Protein AF-A0A0E0RG73-F1 (afdb_monomer_lite)

Sequence (156 aa):
MIAILERRESTSLWGRFCNWITSTENRLYIGWFGVLMIPTLLTATSVFIIAFIAAPPADIDGIREHVSGFLLYGNNIISGTIIPTSTAIGLHFYSIWEAASVDEWLYNGVDSQGRVINTWADIINRANLGMGVIHERNTHNFPLDLAALEVPSLNG

Structure (mmCIF, N/CA/C/O backbone):
data_AF-A0A0E0RG73-F1
#
_entry.id   AF-A0A0E0RG73-F1
#
loop_
_atom_site.group_PDB
_atom_site.id
_atom_site.type_symbol
_atom_site.label_atom_id
_atom_site.label_alt_id
_atom_site.label_comp_id
_atom_site.label_asym_id
_atom_site.label_entity_id
_atom_site.label_seq_id
_atom_site.pdbx_PDB_ins_code
_atom_site.Cartn_x
_atom_site.Cartn_y
_atom_site.Cartn_z
_atom_site.occupancy
_atom_site.B_iso_or_equiv
_atom_site.auth_seq_id
_atom_site.auth_comp_id
_atom_site.auth_asym_id
_atom_site.auth_atom_id
_atom_site.pdbx_PDB_model_num
ATOM 1 N N . MET A 1 1 ? -37.397 -5.768 51.269 1.00 35.97 1 MET A N 1
ATOM 2 C CA . MET A 1 1 ? -36.948 -6.323 49.975 1.00 35.97 1 MET A CA 1
ATOM 3 C C . MET A 1 1 ? -37.062 -5.201 48.951 1.00 35.97 1 MET A C 1
ATOM 5 O O . MET A 1 1 ? -38.174 -4.854 48.587 1.00 35.97 1 MET A O 1
ATOM 9 N N . ILE A 1 2 ? -35.954 -4.535 48.614 1.00 42.19 2 ILE A N 1
ATOM 10 C CA . ILE A 1 2 ? -35.932 -3.411 47.662 1.00 42.19 2 ILE A CA 1
ATOM 11 C C . ILE A 1 2 ? -35.494 -3.995 46.320 1.00 42.19 2 ILE A C 1
ATOM 13 O O . ILE A 1 2 ? -34.383 -4.508 46.211 1.00 42.19 2 ILE A O 1
ATOM 17 N N . ALA A 1 3 ? -36.389 -3.987 45.333 1.00 52.06 3 ALA A N 1
ATOM 18 C CA . ALA A 1 3 ? -36.078 -4.416 43.978 1.00 52.06 3 ALA A CA 1
ATOM 19 C C . ALA A 1 3 ? -35.151 -3.375 43.338 1.00 52.06 3 ALA A C 1
ATOM 21 O O . ALA A 1 3 ? -35.563 -2.249 43.060 1.00 52.06 3 ALA A O 1
ATOM 22 N N . ILE A 1 4 ? -33.887 -3.745 43.145 1.00 54.12 4 ILE A N 1
ATOM 23 C CA . ILE A 1 4 ? -32.950 -2.994 42.314 1.00 54.12 4 ILE A CA 1
ATOM 24 C C . ILE A 1 4 ? -33.460 -3.148 40.881 1.00 54.12 4 ILE A C 1
ATOM 26 O O . ILE A 1 4 ? -33.373 -4.224 40.294 1.00 54.12 4 ILE A O 1
ATOM 30 N N . LEU A 1 5 ? -34.062 -2.088 40.343 1.00 51.25 5 LEU A N 1
ATOM 31 C CA . LEU A 1 5 ? -34.343 -1.979 38.919 1.00 51.25 5 LEU A CA 1
ATOM 32 C C . LEU A 1 5 ? -32.993 -1.989 38.196 1.00 51.25 5 LEU A C 1
ATOM 34 O O . LEU A 1 5 ? -32.323 -0.960 38.123 1.00 51.25 5 LEU A O 1
ATOM 38 N N . GLU A 1 6 ? -32.580 -3.149 37.680 1.00 52.66 6 GLU A N 1
ATOM 39 C CA . GLU A 1 6 ? -31.547 -3.218 36.650 1.00 52.66 6 GLU A CA 1
ATOM 40 C C . GLU A 1 6 ? -32.049 -2.414 35.448 1.00 52.66 6 GLU A C 1
ATOM 42 O O . GLU A 1 6 ? -32.774 -2.907 34.579 1.00 52.66 6 GLU A O 1
ATOM 47 N N . ARG A 1 7 ? -31.681 -1.134 35.399 1.00 48.00 7 ARG A N 1
ATOM 48 C CA . ARG A 1 7 ? -31.781 -0.333 34.189 1.00 48.00 7 ARG A CA 1
ATOM 49 C C . ARG A 1 7 ? -30.804 -0.956 33.198 1.00 48.00 7 ARG A C 1
ATOM 51 O O . ARG A 1 7 ? -29.630 -0.602 33.178 1.00 48.00 7 ARG A O 1
ATOM 5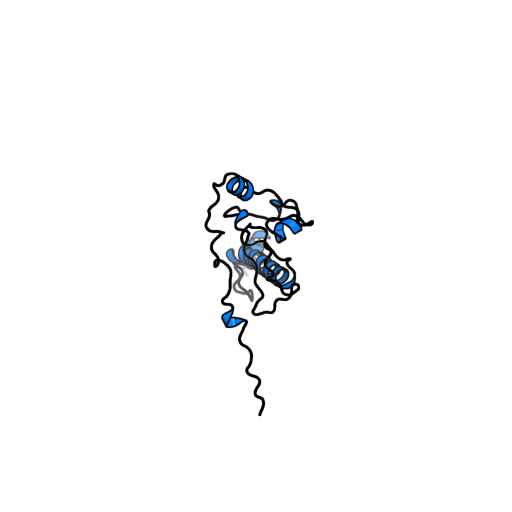8 N N . ARG A 1 8 ? -31.284 -1.916 32.400 1.00 56.44 8 ARG A N 1
ATOM 59 C CA . ARG A 1 8 ? -30.625 -2.335 31.161 1.00 56.44 8 ARG A CA 1
ATOM 60 C C . ARG A 1 8 ? -30.496 -1.088 30.297 1.00 56.44 8 ARG A C 1
ATOM 62 O O . ARG A 1 8 ? -31.414 -0.749 29.554 1.00 56.44 8 ARG A O 1
ATOM 69 N N . GLU A 1 9 ? -29.384 -0.374 30.413 1.00 58.91 9 GLU A N 1
ATOM 70 C CA . GLU A 1 9 ? -29.010 0.582 29.388 1.00 58.91 9 GLU A CA 1
ATOM 71 C C . GLU A 1 9 ? -28.747 -0.234 28.126 1.00 58.91 9 GLU A C 1
ATOM 73 O O . GLU A 1 9 ? -27.717 -0.894 27.981 1.00 58.91 9 GLU A O 1
ATOM 78 N N . SER A 1 10 ? -29.727 -0.256 27.225 1.00 62.25 10 SER A N 1
ATOM 79 C CA . SER A 1 10 ? -29.523 -0.707 25.858 1.00 62.25 10 SER A CA 1
ATOM 80 C C . SER A 1 10 ? -28.526 0.258 25.220 1.00 62.25 10 SER A C 1
ATOM 82 O O . SER A 1 10 ? -28.914 1.274 24.639 1.00 62.25 10 SER A O 1
ATOM 84 N N . THR A 1 11 ? -27.232 -0.003 25.397 1.00 70.69 11 THR A N 1
ATOM 85 C CA . THR A 1 11 ? -26.188 0.777 24.738 1.00 70.69 11 THR A CA 1
ATOM 86 C C . THR A 1 11 ? -26.439 0.712 23.236 1.00 70.69 11 THR A C 1
ATOM 88 O O . THR A 1 11 ? -26.660 -0.361 22.664 1.00 70.69 11 THR A O 1
ATOM 91 N N . SER A 1 12 ? -26.485 1.880 22.597 1.00 91.88 12 SER A N 1
ATOM 92 C CA . SER A 1 12 ? -26.674 1.966 21.151 1.00 91.88 12 SER A CA 1
ATOM 93 C C . SER A 1 12 ? -25.552 1.205 20.436 1.00 91.88 12 SER A C 1
ATOM 95 O O . SER A 1 12 ? -24.462 1.032 20.984 1.00 91.88 12 SER A O 1
ATOM 97 N N . LEU A 1 13 ? -25.786 0.760 19.196 1.00 94.75 13 LEU A N 1
ATOM 98 C CA . LEU A 1 13 ? -24.736 0.117 18.388 1.00 94.75 13 LEU A CA 1
ATOM 99 C C . LEU A 1 13 ? -23.472 0.984 18.312 1.00 94.75 13 LEU A C 1
ATOM 101 O O . LEU A 1 13 ? -22.363 0.472 18.427 1.00 94.75 13 LEU A O 1
ATOM 105 N N . TRP A 1 14 ? -23.658 2.300 18.212 1.00 93.50 14 TRP A N 1
ATOM 106 C CA . TRP A 1 14 ? -22.574 3.272 18.263 1.00 93.50 14 TRP A CA 1
ATOM 107 C C . TRP A 1 14 ? -21.843 3.276 19.611 1.00 93.50 14 TRP A C 1
ATOM 109 O O . TRP A 1 14 ? -20.619 3.223 19.640 1.00 93.50 14 TRP A O 1
ATOM 119 N N . GLY A 1 15 ? -22.570 3.256 20.733 1.00 93.81 15 GLY A N 1
ATOM 120 C CA . GLY A 1 15 ? -21.965 3.161 22.065 1.00 93.81 15 GLY A CA 1
ATOM 121 C C . GLY A 1 15 ? -21.163 1.871 22.258 1.00 93.81 15 GLY A C 1
ATOM 122 O O . GLY A 1 15 ? -20.059 1.902 22.795 1.00 93.81 15 GLY A O 1
ATOM 123 N N . ARG A 1 16 ? -21.669 0.742 21.745 1.00 94.81 16 ARG A N 1
ATOM 124 C CA . ARG A 1 16 ? -20.944 -0.539 21.745 1.00 94.81 16 ARG A CA 1
ATOM 125 C C . ARG A 1 16 ? -19.677 -0.479 20.894 1.00 94.81 16 ARG A C 1
ATOM 127 O O . ARG A 1 16 ? -18.651 -0.993 21.323 1.00 94.81 16 ARG A O 1
ATOM 134 N N . PHE A 1 17 ? -19.742 0.159 19.726 1.00 95.62 17 PHE A N 1
ATOM 135 C CA . PHE A 1 17 ? -18.581 0.369 18.864 1.00 95.62 17 PHE A CA 1
ATOM 136 C C . PHE A 1 17 ? -17.514 1.228 19.552 1.00 95.62 17 PHE A C 1
ATOM 138 O O . PHE A 1 17 ? -16.366 0.799 19.631 1.00 95.62 17 PHE A O 1
ATOM 145 N N . CYS A 1 18 ? -17.893 2.379 20.118 1.00 95.56 18 CYS A N 1
ATOM 146 C CA . CYS A 1 18 ? -16.978 3.258 20.850 1.00 95.56 18 CYS A CA 1
ATOM 147 C C . CYS A 1 18 ? -16.293 2.529 22.012 1.00 95.56 18 CYS A C 1
ATOM 149 O O . CYS A 1 18 ? -15.073 2.587 22.130 1.00 95.56 18 CYS A O 1
ATOM 151 N N . ASN A 1 19 ? -17.065 1.799 22.823 1.00 95.25 19 ASN A N 1
ATOM 152 C CA . ASN A 1 19 ? -16.517 1.019 23.934 1.00 95.25 19 ASN A CA 1
ATOM 153 C C . ASN A 1 19 ? -15.581 -0.093 23.447 1.00 95.25 19 ASN A C 1
ATOM 155 O O . ASN A 1 19 ? -14.597 -0.398 24.109 1.00 95.25 19 ASN A O 1
ATOM 159 N N . TRP A 1 20 ? -15.873 -0.702 22.295 1.00 96.06 20 TRP A N 1
ATOM 160 C CA . TRP A 1 20 ? -15.038 -1.759 21.738 1.00 96.06 20 TRP A CA 1
ATOM 161 C C . TRP A 1 20 ? -13.700 -1.231 21.221 1.00 96.06 20 TRP A C 1
ATOM 163 O O . TRP A 1 20 ? -12.663 -1.804 21.550 1.00 96.06 20 TRP A O 1
ATOM 173 N N . ILE A 1 21 ? -13.689 -0.133 20.460 1.00 96.69 21 ILE A N 1
ATOM 174 C CA . ILE A 1 21 ? -12.435 0.408 19.918 1.00 96.69 21 ILE A CA 1
ATOM 175 C C . ILE A 1 21 ? -11.514 0.944 21.021 1.00 96.69 21 ILE A C 1
ATOM 177 O O . ILE A 1 21 ? -10.299 0.819 20.898 1.00 96.69 21 ILE A O 1
ATOM 181 N N . THR A 1 22 ? -12.056 1.508 22.106 1.00 96.62 22 THR A N 1
ATOM 182 C CA . THR A 1 22 ? -11.263 2.008 23.243 1.00 96.62 22 THR A CA 1
ATOM 183 C C . THR A 1 22 ? -11.044 0.957 24.331 1.00 96.62 22 THR A C 1
ATOM 185 O O . THR A 1 22 ? -10.420 1.262 25.347 1.00 96.62 22 THR A O 1
ATOM 188 N N . SER A 1 23 ? -11.518 -0.278 24.133 1.00 96.25 23 SER A N 1
ATOM 189 C CA . SER A 1 23 ? -11.341 -1.353 25.106 1.00 96.25 23 SER A CA 1
ATOM 190 C C . SER A 1 23 ? -9.869 -1.741 25.246 1.00 96.25 23 SER A C 1
ATOM 192 O O . SER A 1 23 ? -9.180 -2.023 24.261 1.00 96.25 23 SER A O 1
ATOM 194 N N . THR A 1 24 ? -9.408 -1.814 26.493 1.00 95.69 24 THR A N 1
ATOM 195 C CA . THR A 1 24 ? -8.093 -2.344 26.878 1.00 95.69 24 THR A CA 1
ATOM 196 C C . THR A 1 24 ? -8.077 -3.871 26.986 1.00 95.69 24 THR A C 1
ATOM 198 O O . THR A 1 24 ? -7.016 -4.451 27.192 1.00 95.69 24 THR A O 1
ATOM 201 N N . GLU A 1 25 ? -9.229 -4.531 26.831 1.00 96.75 25 GLU A N 1
ATOM 202 C CA . GLU A 1 25 ? -9.345 -5.996 26.845 1.00 96.75 25 GLU A CA 1
ATOM 203 C C . GLU A 1 25 ? -9.014 -6.626 25.482 1.00 96.75 25 GLU A C 1
ATOM 205 O O . GLU A 1 25 ? -8.806 -7.836 25.379 1.00 96.75 25 GLU A O 1
ATOM 210 N N . ASN A 1 26 ? -8.943 -5.821 24.417 1.00 95.44 26 ASN A N 1
ATOM 211 C CA . ASN A 1 26 ? -8.504 -6.299 23.110 1.00 95.44 26 ASN A CA 1
ATOM 212 C C . ASN A 1 26 ? -7.015 -6.684 23.158 1.00 95.44 26 ASN A C 1
ATOM 214 O O . ASN A 1 26 ? -6.184 -5.926 23.653 1.00 95.44 26 ASN A O 1
ATOM 218 N N . ARG A 1 27 ? -6.649 -7.828 22.554 1.00 96.56 27 ARG A N 1
ATOM 219 C CA . ARG A 1 27 ? -5.244 -8.289 22.467 1.00 96.56 27 ARG A CA 1
ATOM 220 C C . ARG A 1 27 ? -4.318 -7.265 21.802 1.00 96.56 27 ARG A C 1
ATOM 222 O O . ARG A 1 27 ? -3.148 -7.172 22.157 1.00 96.56 27 ARG A O 1
ATOM 229 N N . LEU A 1 28 ? -4.842 -6.541 20.817 1.00 94.81 28 LEU A N 1
ATOM 230 C CA . LEU A 1 28 ? -4.207 -5.383 20.204 1.00 94.81 28 LEU A CA 1
ATOM 231 C C . LEU A 1 28 ? -5.130 -4.192 20.428 1.00 94.81 28 LEU A C 1
ATOM 233 O O . LEU A 1 28 ? -6.296 -4.226 20.031 1.00 94.81 28 LEU A O 1
ATOM 237 N N . TYR A 1 29 ? -4.612 -3.154 21.074 1.00 96.19 29 TYR A N 1
ATOM 238 C CA . TYR A 1 29 ? -5.361 -1.925 21.282 1.00 96.19 29 TYR A CA 1
ATOM 239 C C . TYR A 1 29 ? -5.620 -1.225 19.942 1.00 96.19 29 TYR A C 1
ATOM 241 O O . TYR A 1 29 ? -4.710 -1.086 19.125 1.00 96.19 29 TYR A O 1
ATOM 249 N N . ILE A 1 30 ? -6.862 -0.784 19.728 1.00 96.12 30 ILE A N 1
ATOM 250 C CA . ILE A 1 30 ? -7.282 -0.106 18.496 1.00 96.12 30 ILE A CA 1
ATOM 251 C C . ILE A 1 30 ? -7.227 1.409 18.734 1.00 96.12 30 ILE A C 1
ATOM 253 O O . ILE A 1 30 ? -6.383 2.113 18.182 1.00 96.12 30 ILE A O 1
ATOM 257 N N . GLY A 1 31 ? -8.107 1.924 19.592 1.00 96.31 31 GLY A N 1
ATOM 258 C CA . GLY A 1 31 ? -8.320 3.355 19.780 1.00 96.31 31 GLY A CA 1
ATOM 259 C C . GLY A 1 31 ? -8.798 4.062 18.505 1.00 96.31 31 GLY A C 1
ATOM 260 O O . GLY A 1 31 ? -8.873 3.487 17.422 1.00 96.31 31 GLY A O 1
ATOM 261 N N . TRP A 1 32 ? -9.096 5.357 18.605 1.00 96.12 32 TRP A N 1
ATOM 262 C CA . TRP A 1 32 ? -9.518 6.141 17.435 1.00 96.12 32 TRP A CA 1
ATOM 263 C C . TRP A 1 32 ? -8.428 6.261 16.363 1.00 96.12 32 TRP A C 1
ATOM 265 O O . TRP A 1 32 ? -8.737 6.293 15.177 1.00 96.12 32 TRP A O 1
ATOM 275 N N . PHE A 1 33 ? -7.153 6.257 16.763 1.00 96.81 33 PHE A N 1
ATOM 276 C CA . PHE A 1 33 ? -6.034 6.233 15.821 1.00 96.81 33 PHE A CA 1
ATOM 277 C C . PHE A 1 33 ? -5.953 4.902 15.060 1.00 96.81 33 PHE A C 1
ATOM 279 O O . PHE A 1 33 ? -5.751 4.904 13.848 1.00 96.81 33 PHE A O 1
ATOM 286 N N . GLY A 1 34 ? -6.185 3.768 15.734 1.00 95.44 34 GLY A N 1
ATOM 287 C CA . GLY A 1 34 ? -6.176 2.440 15.115 1.00 95.44 34 GLY A CA 1
ATOM 288 C C . GLY A 1 34 ? -7.204 2.279 14.001 1.00 95.44 34 GLY A C 1
ATOM 289 O O . GLY A 1 34 ? -6.925 1.589 13.024 1.00 95.44 34 GLY A O 1
ATOM 290 N N . VAL A 1 35 ? -8.345 2.971 14.092 1.00 96.56 35 VAL A N 1
ATOM 291 C CA . VAL A 1 35 ? -9.372 2.981 13.034 1.00 96.56 35 VAL A CA 1
ATOM 292 C C . VAL A 1 35 ? -8.806 3.479 11.697 1.00 96.56 35 VAL A C 1
ATOM 294 O O . VAL A 1 35 ? -9.194 2.964 10.653 1.00 96.56 35 VAL A O 1
ATOM 297 N N . LEU A 1 36 ? -7.863 4.428 11.714 1.00 96.69 36 LEU A N 1
ATOM 298 C CA . LEU A 1 36 ? -7.173 4.915 10.512 1.00 96.69 36 LEU A CA 1
ATOM 299 C C . LEU A 1 36 ? -5.879 4.146 10.231 1.00 96.69 36 LEU A C 1
ATOM 301 O O . LEU A 1 36 ? -5.559 3.847 9.080 1.00 96.69 36 LEU A O 1
ATOM 305 N N . MET A 1 37 ? -5.131 3.810 11.277 1.00 97.31 37 MET A N 1
ATOM 306 C CA . MET A 1 37 ? -3.827 3.165 11.161 1.00 97.31 37 MET A CA 1
ATOM 307 C C . MET A 1 37 ? -3.934 1.759 10.562 1.00 97.31 37 MET A C 1
ATOM 309 O O . MET A 1 37 ? -3.156 1.413 9.682 1.00 97.31 37 MET A O 1
ATOM 313 N N . ILE A 1 38 ? -4.896 0.945 11.005 1.00 96.75 38 ILE A N 1
ATOM 314 C CA . ILE A 1 38 ? -5.044 -0.439 10.534 1.00 96.75 38 ILE A CA 1
ATOM 315 C C . ILE A 1 38 ? -5.267 -0.498 9.012 1.00 96.75 38 ILE A C 1
ATOM 317 O O . ILE A 1 38 ? -4.481 -1.167 8.341 1.00 96.75 38 ILE A O 1
ATOM 321 N N . PRO A 1 39 ? -6.262 0.196 8.423 1.00 97.62 39 PRO A N 1
ATOM 322 C CA . PRO A 1 39 ? -6.464 0.138 6.977 1.00 97.62 39 PRO A CA 1
ATOM 323 C C . PRO A 1 39 ? -5.309 0.763 6.183 1.00 97.62 39 PRO A C 1
ATOM 325 O O . PRO A 1 39 ? -4.945 0.227 5.135 1.00 97.62 39 PRO A O 1
ATOM 328 N N . THR A 1 40 ? -4.699 1.851 6.668 1.00 96.19 40 THR A N 1
ATOM 329 C CA . THR A 1 40 ? -3.587 2.508 5.955 1.00 96.19 40 THR A CA 1
ATOM 330 C C . THR A 1 40 ? -2.317 1.661 5.961 1.00 96.19 40 THR A C 1
ATOM 332 O O . THR A 1 40 ? -1.714 1.481 4.905 1.00 96.19 40 THR A O 1
ATOM 335 N N . LEU A 1 41 ? -1.947 1.065 7.100 1.00 97.25 41 LEU A N 1
ATOM 336 C CA . LEU A 1 41 ? -0.790 0.171 7.185 1.00 97.25 41 LEU A CA 1
ATOM 337 C C . LEU A 1 41 ? -1.007 -1.121 6.404 1.00 97.25 41 LEU A C 1
ATOM 339 O O . LEU A 1 41 ? -0.108 -1.528 5.678 1.00 97.25 41 LEU A O 1
ATOM 343 N N . LEU A 1 42 ? -2.189 -1.740 6.493 1.00 97.62 42 LEU A N 1
ATOM 344 C CA . LEU A 1 42 ? -2.479 -2.945 5.710 1.00 97.62 42 LEU A CA 1
ATOM 345 C C . LEU A 1 42 ? -2.362 -2.668 4.213 1.00 97.62 42 LEU A C 1
ATOM 347 O O . LEU A 1 42 ? -1.691 -3.416 3.509 1.00 97.62 42 LEU A O 1
ATOM 351 N N . THR A 1 43 ? -2.942 -1.563 3.742 1.00 95.75 43 THR A N 1
ATOM 352 C CA . THR A 1 43 ? -2.848 -1.176 2.329 1.00 95.75 43 THR A CA 1
ATOM 353 C C . THR A 1 43 ? -1.396 -0.920 1.926 1.00 95.75 43 THR A C 1
ATOM 355 O O . THR A 1 43 ? -0.935 -1.483 0.936 1.00 95.75 43 THR A O 1
ATOM 358 N N . ALA A 1 44 ? -0.646 -0.140 2.711 1.00 93.81 44 ALA A N 1
ATOM 359 C CA . ALA A 1 44 ? 0.756 0.160 2.426 1.00 93.81 44 ALA A CA 1
ATOM 360 C C . ALA A 1 44 ? 1.630 -1.104 2.404 1.00 93.81 44 ALA A C 1
ATOM 362 O O . ALA A 1 44 ? 2.414 -1.294 1.477 1.00 93.81 44 ALA A O 1
ATOM 363 N N . THR A 1 45 ? 1.471 -2.001 3.381 1.00 96.94 45 THR A N 1
ATOM 364 C CA . THR A 1 45 ? 2.215 -3.266 3.446 1.00 96.94 45 THR A CA 1
ATOM 365 C C . THR A 1 45 ? 1.850 -4.197 2.292 1.00 96.94 45 THR A C 1
ATOM 367 O O . THR A 1 45 ? 2.744 -4.771 1.674 1.00 96.94 45 THR A O 1
ATOM 370 N N . SER A 1 46 ? 0.565 -4.337 1.955 1.00 95.75 46 SER A N 1
ATOM 371 C CA . SER A 1 46 ? 0.141 -5.169 0.825 1.00 95.75 46 SER A CA 1
ATOM 372 C C . SER A 1 46 ? 0.677 -4.644 -0.505 1.00 95.75 46 SER A C 1
ATOM 374 O O . SER A 1 46 ? 1.236 -5.425 -1.274 1.00 95.75 46 SER A O 1
ATOM 376 N N . VAL A 1 47 ? 0.565 -3.337 -0.761 1.00 92.88 47 VAL A N 1
ATOM 377 C CA . VAL A 1 47 ? 1.092 -2.715 -1.987 1.00 92.88 47 VAL A CA 1
ATOM 378 C C . VAL A 1 47 ? 2.610 -2.854 -2.055 1.00 92.88 47 VAL A C 1
ATOM 380 O O . VAL A 1 47 ? 3.123 -3.238 -3.100 1.00 92.88 47 VAL A O 1
ATOM 383 N N . PHE A 1 48 ? 3.323 -2.637 -0.945 1.00 93.12 48 PHE A N 1
ATOM 384 C CA . PHE A 1 48 ? 4.772 -2.832 -0.880 1.00 93.12 48 PHE A CA 1
ATOM 385 C C . PHE A 1 48 ? 5.174 -4.263 -1.257 1.00 93.12 48 PHE A C 1
ATOM 387 O O . PHE A 1 48 ? 6.036 -4.447 -2.108 1.00 93.12 48 PHE A O 1
ATOM 394 N N . ILE A 1 49 ? 4.529 -5.278 -0.671 1.00 95.06 49 ILE A N 1
ATOM 395 C CA . ILE A 1 49 ? 4.849 -6.687 -0.947 1.00 95.06 49 ILE A CA 1
ATOM 396 C C . ILE A 1 49 ? 4.573 -7.032 -2.414 1.00 95.06 49 ILE A C 1
ATOM 398 O O . ILE A 1 49 ? 5.421 -7.632 -3.071 1.00 95.06 49 ILE A O 1
ATOM 402 N N . ILE A 1 50 ? 3.404 -6.648 -2.937 1.00 93.06 50 ILE A N 1
ATOM 403 C CA . ILE A 1 50 ? 3.025 -6.939 -4.327 1.00 93.06 50 ILE A CA 1
ATOM 404 C C . ILE A 1 50 ? 3.987 -6.248 -5.294 1.00 93.06 50 ILE A C 1
ATOM 406 O O . ILE A 1 50 ? 4.491 -6.893 -6.212 1.00 93.06 50 ILE A O 1
ATOM 410 N N . ALA A 1 51 ? 4.275 -4.965 -5.068 1.00 89.75 51 ALA A N 1
ATOM 411 C CA . ALA A 1 51 ? 5.170 -4.200 -5.920 1.00 89.75 51 ALA A CA 1
ATOM 412 C C . ALA A 1 51 ? 6.590 -4.774 -5.885 1.00 89.75 51 ALA A C 1
ATOM 414 O O . ALA A 1 51 ? 7.143 -5.064 -6.938 1.00 89.75 51 ALA A O 1
ATOM 415 N N . PHE A 1 52 ? 7.139 -5.049 -4.698 1.00 92.00 52 PHE A N 1
ATOM 416 C CA . PHE A 1 52 ? 8.488 -5.603 -4.537 1.00 92.00 52 PHE A CA 1
ATOM 417 C C . PHE A 1 52 ? 8.683 -6.920 -5.302 1.00 92.00 52 PHE A C 1
ATOM 419 O O . PHE A 1 52 ? 9.757 -7.193 -5.841 1.00 92.00 52 PHE A O 1
ATOM 426 N N . ILE A 1 53 ? 7.630 -7.736 -5.375 1.00 92.38 53 ILE A N 1
ATOM 427 C CA . ILE A 1 53 ? 7.657 -9.004 -6.100 1.00 92.38 53 ILE A CA 1
ATOM 428 C C . ILE A 1 53 ? 7.475 -8.782 -7.606 1.00 92.38 53 ILE A C 1
ATOM 430 O O . ILE A 1 53 ? 8.244 -9.339 -8.389 1.00 92.38 53 ILE A O 1
ATOM 434 N N . ALA A 1 54 ? 6.455 -8.019 -8.011 1.00 90.50 54 ALA A N 1
ATOM 435 C CA . ALA A 1 54 ? 5.870 -8.131 -9.348 1.00 90.50 54 ALA A CA 1
ATOM 436 C C . ALA A 1 54 ? 5.661 -6.820 -10.117 1.00 90.50 54 ALA A C 1
ATOM 438 O O . ALA A 1 54 ? 5.164 -6.879 -11.244 1.00 90.50 54 ALA A O 1
ATOM 439 N N . ALA A 1 55 ? 6.006 -5.657 -9.563 1.00 87.69 55 ALA A N 1
ATOM 440 C CA . ALA A 1 55 ? 5.877 -4.416 -10.324 1.00 87.69 55 ALA A CA 1
ATOM 441 C C . ALA A 1 55 ? 6.804 -4.421 -11.557 1.00 87.69 55 ALA A C 1
ATOM 443 O O . ALA A 1 55 ? 7.870 -5.042 -11.524 1.00 87.69 55 ALA A O 1
ATOM 444 N N . PRO A 1 56 ? 6.393 -3.783 -12.664 1.00 87.00 56 PRO A N 1
ATOM 445 C CA . PRO A 1 56 ? 7.234 -3.623 -13.839 1.00 87.00 56 PRO A CA 1
ATOM 446 C C . PRO A 1 56 ? 8.330 -2.574 -13.605 1.00 87.00 56 PRO A C 1
ATOM 448 O O . PRO A 1 56 ? 8.156 -1.704 -12.755 1.00 87.00 56 PRO A O 1
ATOM 451 N N . PRO A 1 57 ? 9.435 -2.609 -14.373 1.00 85.56 57 PRO A N 1
ATOM 452 C CA . PRO A 1 57 ? 10.449 -1.558 -14.369 1.00 85.56 57 PRO A CA 1
ATOM 453 C C . PRO A 1 57 ? 9.831 -0.168 -14.546 1.00 85.56 57 PRO A C 1
ATOM 455 O O . PRO A 1 57 ? 8.933 -0.005 -15.368 1.00 85.56 57 PRO A O 1
ATOM 458 N N . ALA A 1 58 ? 10.327 0.825 -13.812 1.00 83.94 58 ALA A N 1
ATOM 459 C CA . ALA A 1 58 ? 9.785 2.185 -13.813 1.00 83.94 58 ALA A CA 1
ATOM 460 C C . ALA A 1 58 ? 10.867 3.217 -14.163 1.00 83.94 58 ALA A C 1
ATOM 462 O O . ALA A 1 58 ? 12.060 2.971 -13.958 1.00 83.94 58 ALA A O 1
ATOM 463 N N . ASP A 1 59 ? 10.444 4.360 -14.704 1.00 83.44 59 ASP A N 1
ATOM 464 C CA . ASP A 1 59 ? 11.317 5.483 -15.072 1.00 83.44 59 ASP A CA 1
ATOM 46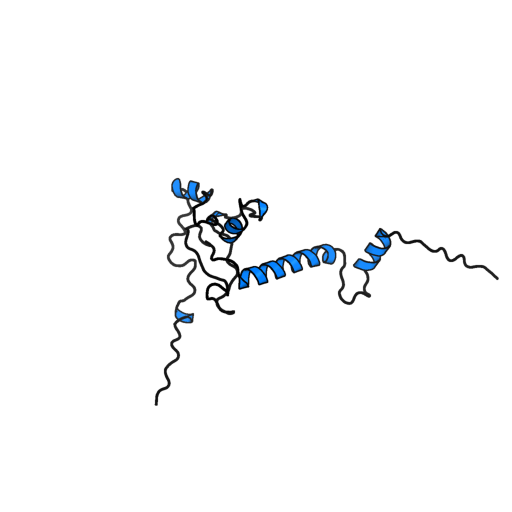5 C C . ASP A 1 59 ? 11.488 6.449 -13.888 1.00 83.44 59 ASP A C 1
ATOM 467 O O . ASP A 1 59 ? 10.587 7.224 -13.572 1.00 83.44 59 ASP A O 1
ATOM 471 N N . ILE A 1 60 ? 12.644 6.404 -13.219 1.00 79.62 60 ILE A N 1
ATOM 472 C CA . ILE A 1 60 ? 12.952 7.245 -12.042 1.00 79.62 60 ILE A CA 1
ATOM 473 C C . ILE A 1 60 ? 13.228 8.691 -12.451 1.00 79.62 60 ILE A C 1
ATOM 475 O O . ILE A 1 60 ? 12.806 9.652 -11.799 1.00 79.62 60 ILE A O 1
ATOM 479 N N . ASP A 1 61 ? 13.932 8.853 -13.559 1.00 78.25 61 ASP A N 1
ATOM 480 C CA . ASP A 1 61 ? 14.588 10.112 -13.898 1.00 78.25 61 ASP A CA 1
ATOM 481 C C . ASP A 1 61 ? 13.738 10.943 -14.858 1.00 78.25 61 ASP A C 1
ATOM 483 O O . ASP A 1 61 ? 14.027 12.115 -15.106 1.00 78.25 61 ASP A O 1
ATOM 487 N N . GLY A 1 62 ? 12.663 10.358 -15.395 1.00 74.00 62 GLY A N 1
ATOM 488 C CA . GLY A 1 62 ? 11.809 11.011 -16.385 1.00 74.00 62 GLY A CA 1
ATOM 489 C C . GLY A 1 62 ? 12.508 11.185 -17.733 1.00 74.00 62 GLY A C 1
ATOM 490 O O . GLY A 1 62 ? 12.070 11.991 -18.558 1.00 74.00 62 GL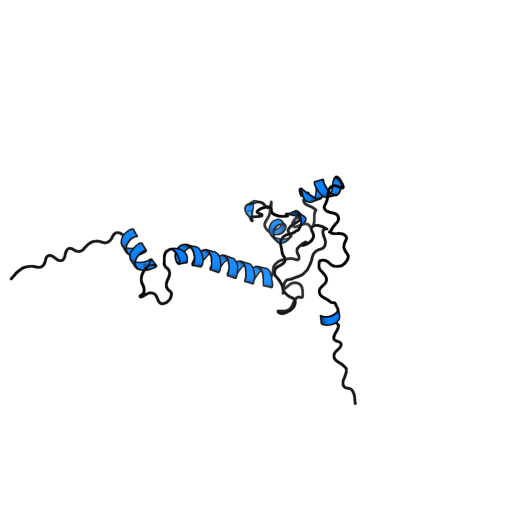Y A O 1
ATOM 491 N N . ILE A 1 63 ? 13.614 10.466 -17.949 1.00 74.19 63 ILE A N 1
ATOM 492 C CA . ILE A 1 63 ? 14.389 10.454 -19.198 1.00 74.19 63 ILE A CA 1
ATOM 493 C C . ILE A 1 63 ? 14.120 9.196 -20.025 1.00 74.19 63 ILE A C 1
ATOM 495 O O . ILE A 1 63 ? 14.772 8.989 -21.050 1.00 74.19 63 ILE A O 1
ATOM 499 N N . ARG A 1 64 ? 13.117 8.401 -19.630 1.00 71.38 64 ARG A N 1
ATOM 500 C CA . ARG A 1 64 ? 12.656 7.190 -20.321 1.00 71.38 64 ARG A CA 1
ATOM 501 C C . ARG A 1 64 ? 13.654 6.035 -20.247 1.00 71.38 64 ARG A C 1
ATOM 503 O O . ARG A 1 64 ? 13.677 5.176 -21.131 1.00 71.38 64 ARG A O 1
ATOM 510 N N . GLU A 1 65 ? 14.446 5.995 -19.179 1.00 75.50 65 GLU A N 1
ATOM 511 C CA . GLU A 1 65 ? 15.306 4.863 -18.841 1.00 75.50 65 GLU A CA 1
ATOM 512 C C . GLU A 1 65 ? 14.672 4.074 -17.695 1.00 75.50 65 GLU A C 1
ATOM 514 O O . GLU A 1 65 ? 14.473 4.578 -16.593 1.00 75.50 65 GLU A O 1
ATOM 519 N N . HIS A 1 66 ? 14.312 2.823 -17.975 1.00 78.38 66 HIS A N 1
ATOM 520 C CA . HIS A 1 66 ? 13.624 1.989 -17.001 1.00 78.38 66 HIS A CA 1
ATOM 521 C C . HIS A 1 66 ? 14.632 1.293 -16.101 1.00 78.38 66 HIS A C 1
ATOM 523 O O . HIS A 1 66 ? 15.506 0.564 -16.576 1.00 78.38 66 HIS A O 1
ATOM 529 N N . VAL A 1 67 ? 14.445 1.440 -14.796 1.00 81.19 67 VAL A N 1
ATOM 530 C CA . VAL A 1 67 ? 15.224 0.719 -13.794 1.00 81.19 67 VAL A CA 1
ATOM 531 C C . VAL A 1 67 ? 14.431 -0.504 -13.343 1.00 81.19 67 VAL A C 1
ATOM 533 O O . VAL A 1 67 ? 13.230 -0.426 -13.092 1.00 81.19 67 VAL A O 1
ATOM 536 N N . SER A 1 68 ? 15.087 -1.661 -13.255 1.00 84.94 68 SER A N 1
ATOM 537 C CA . SER A 1 68 ? 14.493 -2.867 -12.672 1.00 84.94 68 SER A CA 1
ATOM 538 C C . SER A 1 68 ? 14.812 -2.935 -11.181 1.00 84.94 68 SER A C 1
ATOM 540 O O . SER A 1 68 ? 15.976 -3.064 -10.812 1.00 84.94 68 SER A O 1
ATOM 542 N N . GLY A 1 69 ? 13.783 -2.902 -10.331 1.00 83.88 69 GLY A N 1
ATOM 543 C CA . GLY A 1 69 ? 13.913 -3.021 -8.872 1.00 83.88 69 GLY A CA 1
ATOM 544 C C . GLY A 1 69 ? 13.236 -4.258 -8.273 1.00 83.88 69 GLY A C 1
ATOM 545 O O . GLY A 1 69 ? 13.317 -4.475 -7.072 1.00 83.88 69 GLY A O 1
ATOM 546 N N . PHE A 1 70 ? 12.557 -5.086 -9.067 1.00 89.06 70 PHE A N 1
ATOM 547 C CA . PHE A 1 70 ? 11.595 -6.067 -8.546 1.00 89.06 70 PHE A CA 1
ATOM 548 C C . PHE A 1 70 ? 12.053 -7.513 -8.752 1.00 89.06 70 PHE A C 1
ATOM 550 O O . PHE A 1 70 ? 12.812 -7.805 -9.683 1.00 89.06 70 PHE A O 1
ATOM 557 N N . LEU A 1 71 ? 11.597 -8.430 -7.890 1.00 87.81 71 LEU A N 1
ATOM 558 C CA . LEU A 1 71 ? 12.084 -9.819 -7.869 1.00 87.81 71 LEU A CA 1
ATOM 559 C C . LEU A 1 71 ? 11.823 -10.567 -9.184 1.00 87.81 71 LEU A C 1
ATOM 561 O O . LEU A 1 71 ? 12.713 -11.249 -9.691 1.00 87.81 71 LEU A O 1
ATOM 565 N N . LEU A 1 72 ? 10.633 -10.410 -9.777 1.00 91.19 72 LEU A N 1
ATOM 566 C CA . LEU A 1 72 ? 10.307 -11.031 -11.068 1.00 91.19 72 LEU A CA 1
ATOM 567 C C . LEU A 1 72 ? 11.144 -10.491 -12.240 1.00 91.19 72 LEU A C 1
ATOM 569 O O . LEU A 1 72 ? 11.195 -11.130 -13.288 1.00 91.19 72 LEU A O 1
ATOM 573 N N . TYR A 1 73 ? 11.838 -9.366 -12.054 1.00 87.62 73 TYR A N 1
ATOM 574 C CA . TYR A 1 73 ? 12.684 -8.729 -13.064 1.00 87.62 73 TYR A CA 1
ATOM 575 C C . TYR A 1 73 ? 14.183 -8.867 -12.755 1.00 87.62 73 TYR A C 1
ATOM 577 O O . TYR A 1 73 ? 14.990 -8.023 -13.149 1.00 87.62 73 TYR A O 1
ATOM 585 N N . GLY A 1 74 ? 14.562 -9.950 -12.067 1.00 86.38 74 GLY A N 1
ATOM 586 C CA . GLY A 1 74 ? 15.958 -10.366 -11.894 1.00 86.38 74 GLY A CA 1
ATOM 587 C C . GLY A 1 74 ? 16.651 -9.836 -10.639 1.00 86.38 74 GLY A C 1
ATOM 588 O O . GLY A 1 74 ? 17.850 -10.055 -10.484 1.00 86.38 74 GLY A O 1
ATOM 589 N N . ASN A 1 75 ? 15.923 -9.177 -9.734 1.00 92.12 75 ASN A N 1
ATOM 590 C CA . ASN A 1 75 ? 16.478 -8.716 -8.463 1.00 92.12 75 ASN A CA 1
ATOM 591 C C . ASN A 1 75 ? 16.394 -9.778 -7.361 1.00 92.12 75 ASN A C 1
ATOM 593 O O . ASN A 1 75 ? 15.514 -10.638 -7.358 1.00 92.12 75 ASN A O 1
ATOM 597 N N . ASN A 1 76 ? 17.304 -9.695 -6.392 1.00 92.38 76 ASN A N 1
ATOM 598 C CA . ASN A 1 76 ? 17.262 -10.487 -5.161 1.00 92.38 76 ASN A CA 1
ATOM 599 C C . ASN A 1 76 ? 16.811 -9.615 -3.970 1.00 92.38 76 ASN A C 1
ATOM 601 O O . ASN A 1 76 ? 16.497 -8.443 -4.139 1.00 92.38 76 ASN A O 1
ATOM 605 N N . ILE A 1 77 ? 16.769 -10.166 -2.751 1.00 92.44 77 ILE A N 1
ATOM 606 C CA . ILE A 1 77 ? 16.307 -9.422 -1.557 1.00 92.44 77 ILE A CA 1
ATOM 607 C C . ILE A 1 77 ? 17.214 -8.217 -1.227 1.00 92.44 77 ILE A C 1
ATOM 609 O O . ILE A 1 77 ? 16.749 -7.267 -0.608 1.00 92.44 77 ILE A O 1
ATOM 613 N N . ILE A 1 78 ? 18.488 -8.243 -1.638 1.00 92.38 78 ILE A N 1
ATOM 614 C CA . ILE A 1 78 ? 19.457 -7.163 -1.396 1.00 92.38 78 ILE A CA 1
ATOM 615 C C . ILE A 1 78 ? 19.366 -6.087 -2.486 1.00 92.38 78 ILE A C 1
ATOM 617 O O . ILE A 1 78 ? 19.427 -4.904 -2.170 1.00 92.38 78 ILE A O 1
ATOM 621 N N . SER A 1 79 ? 19.240 -6.484 -3.757 1.00 87.75 79 SER A N 1
ATOM 622 C CA . SER A 1 79 ? 19.188 -5.554 -4.896 1.00 87.75 79 SER A CA 1
ATOM 623 C C . SER A 1 79 ? 17.781 -5.032 -5.193 1.00 87.75 79 SER A C 1
ATOM 625 O O . SER A 1 79 ? 17.632 -4.028 -5.884 1.00 87.75 79 SER A O 1
ATOM 627 N N . GLY A 1 80 ? 16.749 -5.714 -4.697 1.00 89.44 80 GLY A N 1
ATOM 628 C CA . GLY A 1 80 ? 15.364 -5.333 -4.904 1.00 89.44 80 GLY A CA 1
ATOM 629 C C . GLY A 1 80 ? 14.996 -4.066 -4.138 1.00 89.44 80 GLY A C 1
ATOM 630 O O . GLY A 1 80 ? 15.399 -3.876 -2.991 1.00 89.44 80 GLY A O 1
ATOM 631 N N . THR A 1 81 ? 14.193 -3.203 -4.752 1.00 88.62 81 THR A N 1
ATOM 632 C CA . THR A 1 81 ? 13.705 -1.964 -4.150 1.00 88.62 81 THR A CA 1
ATOM 633 C C . THR A 1 81 ? 12.377 -1.528 -4.764 1.00 88.62 81 THR A C 1
ATOM 635 O O . THR A 1 81 ? 12.056 -1.865 -5.903 1.00 88.62 81 THR A O 1
ATOM 638 N N . ILE A 1 82 ? 11.609 -0.740 -4.009 1.00 89.44 82 ILE A N 1
ATOM 639 C CA . ILE A 1 82 ? 10.487 0.010 -4.574 1.00 89.44 82 ILE A CA 1
ATOM 640 C C . ILE A 1 82 ? 11.043 1.269 -5.220 1.00 89.44 82 ILE A C 1
ATOM 642 O O . ILE A 1 82 ? 11.687 2.091 -4.569 1.00 89.44 82 ILE A O 1
ATOM 646 N N . ILE A 1 83 ? 10.786 1.392 -6.514 1.00 86.50 83 ILE A N 1
ATOM 647 C CA . ILE A 1 83 ? 11.281 2.489 -7.328 1.00 86.50 83 ILE A CA 1
ATOM 648 C C . ILE A 1 83 ? 10.507 3.779 -6.987 1.00 86.50 83 ILE A C 1
ATOM 650 O O . ILE A 1 83 ? 9.274 3.738 -6.954 1.00 86.50 83 ILE A O 1
ATOM 654 N N . PRO A 1 84 ? 11.188 4.911 -6.709 1.00 85.38 84 PRO A N 1
ATOM 655 C CA . PRO A 1 84 ? 10.532 6.201 -6.507 1.00 85.38 84 PRO A CA 1
ATOM 656 C C . PRO A 1 84 ? 9.731 6.652 -7.734 1.00 85.38 84 PRO A C 1
ATOM 658 O O . PRO A 1 84 ? 9.985 6.222 -8.855 1.00 85.38 84 PRO A O 1
ATOM 661 N N . THR A 1 85 ? 8.782 7.564 -7.528 1.00 81.25 85 THR A N 1
ATOM 662 C CA . THR A 1 85 ? 8.039 8.187 -8.632 1.00 81.25 85 THR A CA 1
ATOM 663 C C . THR A 1 85 ? 8.968 8.980 -9.547 1.00 81.25 85 THR A C 1
ATOM 665 O O . THR A 1 85 ? 9.906 9.619 -9.068 1.00 81.25 85 THR A O 1
ATOM 668 N N . SER A 1 86 ? 8.650 8.995 -10.841 1.00 81.00 86 SER A N 1
ATOM 669 C CA . SER A 1 86 ? 9.427 9.697 -11.861 1.00 81.00 86 SER A CA 1
ATOM 670 C C . SER A 1 86 ? 9.625 11.182 -11.561 1.00 81.00 86 SER A C 1
ATOM 672 O O . SER A 1 86 ? 8.684 11.891 -11.189 1.00 81.00 86 SER A O 1
ATOM 674 N N . THR A 1 87 ? 10.819 11.699 -11.847 1.00 78.75 87 THR A N 1
ATOM 675 C CA . THR A 1 87 ? 11.114 13.141 -11.823 1.00 78.75 87 THR A CA 1
ATOM 676 C C . THR A 1 87 ? 10.210 13.929 -12.784 1.00 78.75 87 THR A C 1
ATOM 678 O O . THR A 1 87 ? 9.929 15.102 -12.533 1.00 78.75 87 THR A O 1
ATOM 681 N N . ALA A 1 88 ? 9.662 13.285 -13.825 1.00 71.44 88 ALA A N 1
ATOM 682 C CA . ALA A 1 88 ? 8.687 13.903 -14.727 1.00 71.44 88 ALA A CA 1
ATOM 683 C C . ALA A 1 88 ? 7.343 14.248 -14.048 1.00 71.44 88 ALA A C 1
ATOM 685 O O . ALA A 1 88 ? 6.645 15.166 -14.485 1.00 71.44 88 ALA A O 1
ATOM 686 N N . ILE A 1 89 ? 6.994 13.537 -12.969 1.00 74.00 89 ILE A N 1
ATOM 687 C CA . ILE A 1 89 ? 5.808 13.793 -12.136 1.00 74.00 89 ILE A CA 1
ATOM 688 C C . ILE A 1 89 ? 6.113 14.886 -11.099 1.00 74.00 89 ILE A C 1
ATOM 690 O O . ILE A 1 89 ? 5.242 15.680 -10.741 1.00 74.00 89 ILE A O 1
ATOM 694 N N . GLY A 1 90 ? 7.357 14.971 -10.624 1.00 77.06 90 GLY A N 1
ATOM 695 C CA . GLY A 1 90 ? 7.781 15.968 -9.643 1.00 77.06 90 GLY A CA 1
ATOM 696 C C . GLY A 1 90 ? 7.041 15.825 -8.307 1.00 77.06 90 GLY A C 1
ATOM 697 O O . GLY A 1 90 ? 6.912 14.732 -7.769 1.00 77.06 90 GLY A O 1
ATOM 698 N N . LEU A 1 91 ? 6.552 16.941 -7.754 1.00 79.94 91 LEU A N 1
ATOM 699 C CA . LEU A 1 91 ? 5.806 16.968 -6.482 1.00 79.94 91 LEU A CA 1
ATOM 700 C C . LEU A 1 91 ? 4.287 16.807 -6.663 1.00 79.94 91 LEU A C 1
ATOM 702 O O . LEU A 1 91 ? 3.519 17.081 -5.736 1.00 79.94 91 LEU A O 1
ATOM 706 N N . HIS A 1 92 ? 3.835 16.416 -7.855 1.00 80.06 92 HIS A N 1
ATOM 707 C CA . HIS A 1 92 ? 2.416 16.227 -8.114 1.00 80.06 92 HIS A CA 1
ATOM 708 C C . HIS A 1 92 ? 1.887 15.007 -7.359 1.00 80.06 92 HIS A C 1
ATOM 710 O O . HIS A 1 92 ? 2.519 13.954 -7.294 1.00 80.06 92 HIS A O 1
ATOM 716 N N . PHE A 1 93 ? 0.690 15.149 -6.792 1.00 78.50 93 PHE A N 1
ATOM 717 C CA . PHE A 1 93 ? 0.003 14.032 -6.163 1.00 78.50 93 PHE A CA 1
ATOM 718 C C . PHE A 1 93 ? -0.505 13.066 -7.241 1.00 78.50 93 PHE A C 1
ATOM 720 O O . PHE A 1 93 ? -1.488 13.356 -7.917 1.00 78.50 93 PHE A O 1
ATOM 727 N N . TYR A 1 94 ? 0.177 11.930 -7.398 1.00 82.38 94 TYR A N 1
ATOM 728 C CA . TYR A 1 94 ? -0.090 10.952 -8.456 1.00 82.38 94 TYR A CA 1
ATOM 729 C C . TYR A 1 94 ? -0.816 9.711 -7.921 1.00 82.38 94 TYR A C 1
ATOM 731 O O . TYR A 1 94 ? -0.246 8.643 -7.685 1.00 82.38 94 TYR A O 1
ATOM 739 N N . SER A 1 95 ? -2.110 9.879 -7.663 1.00 87.12 95 SER A N 1
ATOM 740 C CA . SER A 1 95 ? -3.009 8.788 -7.277 1.00 87.12 95 SER A CA 1
ATOM 741 C C . SER A 1 95 ? -3.398 7.906 -8.466 1.00 87.12 95 SER A C 1
ATOM 743 O O . SER A 1 95 ? -3.385 8.352 -9.605 1.00 87.12 95 SER A O 1
ATOM 745 N N . ILE A 1 96 ? -3.846 6.676 -8.200 1.00 82.62 96 ILE A N 1
ATOM 746 C CA . ILE A 1 96 ? -4.185 5.687 -9.241 1.00 82.62 96 ILE A CA 1
ATOM 747 C C . ILE A 1 96 ? -5.248 6.155 -10.254 1.00 82.62 96 ILE A C 1
ATOM 749 O O . ILE A 1 96 ? -5.248 5.703 -11.390 1.00 82.62 96 ILE A O 1
ATOM 753 N N . TRP A 1 97 ? -6.150 7.060 -9.861 1.00 84.31 97 TRP A N 1
ATOM 754 C CA . TRP A 1 97 ? -7.185 7.627 -10.739 1.00 84.31 97 TRP A CA 1
ATOM 755 C C . TRP A 1 97 ? -6.717 8.836 -11.558 1.00 84.31 97 TRP A C 1
ATOM 757 O O . TRP A 1 97 ? -7.484 9.334 -12.376 1.00 84.31 97 TRP A O 1
ATOM 767 N N 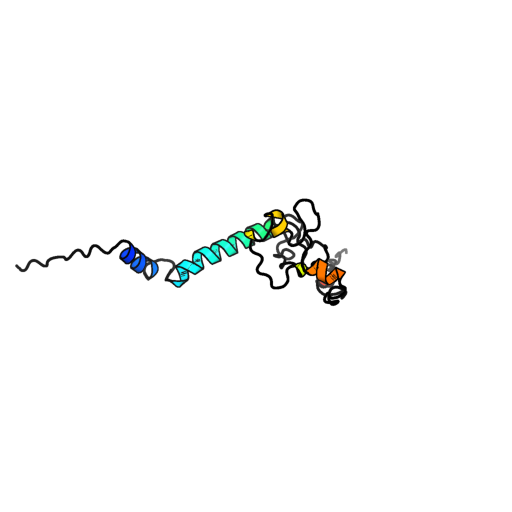. GLU A 1 98 ? -5.500 9.324 -11.319 1.00 79.62 98 GLU A N 1
ATOM 768 C CA . GLU A 1 98 ? -4.887 10.389 -12.120 1.00 79.62 98 GLU A CA 1
ATOM 769 C C . GLU A 1 98 ? -4.267 9.827 -13.409 1.00 79.62 98 GLU A C 1
ATOM 771 O O . GLU A 1 98 ? -4.172 10.527 -14.413 1.00 79.62 98 GLU A O 1
ATOM 776 N N . ALA A 1 99 ? -3.877 8.549 -13.397 1.00 78.62 99 ALA A N 1
ATOM 777 C CA . ALA A 1 99 ? -3.378 7.842 -14.568 1.00 78.62 99 ALA A CA 1
ATOM 778 C C . ALA A 1 99 ? -4.529 7.379 -15.476 1.00 78.62 99 ALA A C 1
ATOM 780 O O . ALA A 1 99 ? -5.615 7.030 -15.003 1.00 78.62 99 ALA A O 1
ATOM 781 N N . ALA A 1 100 ? -4.282 7.281 -16.784 1.00 79.81 100 ALA A N 1
ATOM 782 C CA . ALA A 1 100 ? -5.257 6.733 -17.725 1.00 79.81 100 ALA A CA 1
ATOM 783 C C . ALA A 1 100 ? -5.412 5.206 -17.588 1.00 79.81 100 ALA A C 1
ATOM 785 O O . ALA A 1 100 ? -6.407 4.640 -18.048 1.00 79.81 100 ALA A O 1
ATOM 786 N N . SER A 1 101 ? -4.441 4.522 -16.967 1.00 82.81 101 SER A N 1
ATOM 787 C CA . SER A 1 101 ? -4.482 3.079 -16.702 1.00 82.81 101 SER A CA 1
ATOM 788 C C . SER A 1 101 ? -3.594 2.664 -15.523 1.00 82.81 101 SER A C 1
ATOM 790 O O . SER A 1 101 ? -2.697 3.397 -15.114 1.00 82.81 101 SER A O 1
ATOM 792 N N . VAL A 1 102 ? -3.814 1.450 -15.002 1.00 82.06 102 VAL A N 1
ATOM 793 C CA . VAL A 1 102 ? -2.962 0.857 -13.952 1.00 82.06 102 VAL A CA 1
ATOM 794 C C . VAL A 1 102 ? -1.536 0.638 -14.454 1.00 82.06 102 VAL A C 1
ATOM 796 O O . VAL A 1 102 ? -0.595 0.855 -13.703 1.00 82.06 102 VAL A O 1
ATOM 799 N N . ASP A 1 103 ? -1.371 0.251 -15.717 1.00 80.62 103 ASP A N 1
ATOM 800 C CA . ASP A 1 103 ? -0.046 0.054 -16.302 1.00 80.62 103 ASP A CA 1
ATOM 801 C C . ASP A 1 103 ? 0.726 1.375 -16.351 1.00 80.62 103 ASP A C 1
ATOM 803 O O . ASP A 1 103 ? 1.849 1.436 -15.868 1.00 80.62 103 ASP A O 1
ATOM 807 N N . GLU A 1 104 ? 0.110 2.459 -16.833 1.00 77.62 104 GLU A N 1
ATOM 808 C CA . GLU A 1 104 ? 0.727 3.794 -16.796 1.00 77.62 104 GLU A CA 1
ATOM 809 C C . GLU A 1 104 ? 1.111 4.201 -15.371 1.00 77.62 104 GLU A C 1
ATOM 811 O O . GLU A 1 104 ? 2.218 4.686 -15.137 1.00 77.62 104 GLU A O 1
ATOM 816 N N . TRP A 1 105 ? 0.208 3.971 -14.416 1.00 82.88 105 TRP A N 1
ATOM 817 C CA . TRP A 1 105 ? 0.463 4.281 -13.016 1.00 82.88 105 TRP A CA 1
ATOM 818 C C . TRP A 1 105 ? 1.664 3.503 -12.455 1.00 82.88 105 TRP A C 1
ATOM 820 O O . TRP A 1 105 ? 2.422 4.035 -11.648 1.00 82.88 105 TRP A O 1
ATOM 830 N N . LEU A 1 106 ? 1.872 2.259 -12.900 1.00 79.81 106 LEU A N 1
ATOM 831 C CA . LEU A 1 106 ? 3.025 1.444 -12.515 1.00 79.81 106 LEU A CA 1
ATOM 832 C C . LEU A 1 106 ? 4.318 1.879 -13.227 1.00 79.81 106 LEU A C 1
ATOM 834 O O . LEU A 1 106 ? 5.375 1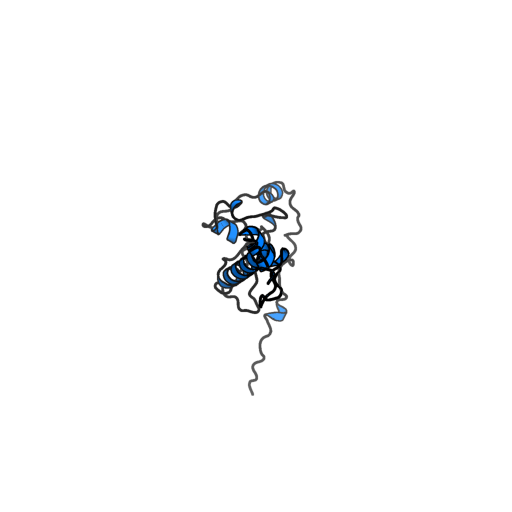.907 -12.597 1.00 79.81 106 LEU A O 1
ATOM 838 N N . TYR A 1 107 ? 4.240 2.237 -14.510 1.00 71.94 107 TYR A N 1
ATOM 839 C CA . TYR A 1 107 ? 5.395 2.629 -15.324 1.00 71.94 107 TYR A CA 1
ATOM 840 C C . TYR A 1 107 ? 5.867 4.075 -15.078 1.00 71.94 107 TYR A C 1
ATOM 842 O O . TYR A 1 107 ? 7.037 4.375 -15.317 1.00 71.94 107 TYR A O 1
ATOM 850 N N . ASN A 1 108 ? 5.003 4.951 -14.550 1.00 67.12 108 ASN A N 1
ATOM 851 C CA . ASN A 1 108 ? 5.315 6.332 -14.153 1.00 67.12 108 ASN A CA 1
ATOM 852 C C . ASN A 1 108 ? 5.907 7.210 -15.283 1.00 67.12 108 ASN A C 1
ATOM 854 O O . ASN A 1 108 ? 6.848 7.961 -15.049 1.00 67.12 108 ASN A O 1
ATOM 858 N N . GLY A 1 109 ? 5.363 7.151 -16.505 1.00 57.38 109 GLY A N 1
ATOM 859 C CA . GLY A 1 109 ? 5.826 8.010 -17.618 1.00 57.38 109 GLY A CA 1
ATOM 860 C C . GLY A 1 109 ? 5.660 7.435 -19.029 1.00 57.38 109 GLY A C 1
ATOM 861 O O . GLY A 1 109 ? 5.879 8.136 -20.019 1.00 57.38 109 GLY A O 1
ATOM 862 N N . VAL A 1 110 ? 5.240 6.175 -19.143 1.00 55.75 110 VAL A N 1
ATOM 863 C CA . VAL A 1 110 ? 4.911 5.512 -20.411 1.00 55.75 110 VAL A CA 1
ATOM 864 C C . VAL A 1 110 ? 3.626 4.700 -20.270 1.00 55.75 110 VAL A C 1
ATOM 866 O O . VAL A 1 110 ? 3.290 4.235 -19.183 1.00 55.75 110 VAL A O 1
ATOM 869 N N . ASP A 1 111 ? 2.884 4.558 -21.366 1.00 54.56 111 ASP A N 1
ATOM 870 C CA . ASP A 1 111 ? 1.687 3.722 -21.409 1.00 54.56 111 ASP A CA 1
ATOM 871 C C . ASP A 1 111 ? 2.032 2.218 -21.427 1.00 54.56 111 ASP A C 1
ATOM 873 O O . ASP A 1 111 ? 3.182 1.811 -21.605 1.00 54.56 111 ASP A O 1
ATOM 877 N N . SER A 1 112 ? 1.005 1.371 -21.294 1.00 47.94 112 SER A N 1
ATOM 878 C CA . SER A 1 112 ? 1.108 -0.101 -21.366 1.00 47.94 112 SER A CA 1
ATOM 879 C C . SER A 1 112 ? 1.738 -0.650 -22.655 1.00 47.94 112 SER A C 1
ATOM 881 O O . SER A 1 112 ? 2.080 -1.830 -22.723 1.00 47.94 112 SER A O 1
ATOM 883 N N . GLN A 1 113 ? 1.868 0.170 -23.701 1.00 47.16 113 GLN A N 1
ATOM 884 C CA . GLN A 1 113 ? 2.468 -0.183 -24.988 1.00 47.16 113 GLN A CA 1
ATOM 885 C C . GLN A 1 113 ? 3.864 0.438 -25.168 1.00 47.16 113 GLN A C 1
ATOM 887 O O . GLN A 1 113 ? 4.419 0.379 -26.270 1.00 47.16 113 GLN A O 1
ATOM 892 N N . GLY A 1 114 ? 4.429 1.031 -24.110 1.00 52.06 114 GLY A N 1
ATOM 893 C CA . GLY A 1 114 ? 5.716 1.724 -24.130 1.00 52.06 114 GLY A CA 1
ATOM 894 C C . GLY A 1 114 ? 5.685 3.045 -24.901 1.00 52.06 114 GLY A C 1
ATOM 895 O O . GLY A 1 114 ? 6.743 3.576 -25.250 1.00 52.06 114 GLY A O 1
ATOM 896 N N . ARG A 1 115 ? 4.498 3.576 -25.220 1.00 50.09 115 ARG A N 1
ATOM 897 C CA . ARG A 1 115 ? 4.364 4.892 -25.842 1.00 50.09 115 ARG A CA 1
ATOM 898 C C . ARG A 1 115 ? 4.449 5.962 -24.774 1.00 50.09 115 ARG A C 1
ATOM 900 O O . ARG A 1 115 ? 3.952 5.843 -23.660 1.00 50.09 115 ARG A O 1
ATOM 907 N N . VAL A 1 116 ? 5.089 7.042 -25.173 1.00 53.75 116 VAL A N 1
ATOM 908 C CA . VAL A 1 116 ? 5.326 8.206 -24.337 1.00 53.75 116 VAL A CA 1
ATOM 909 C C . VAL A 1 116 ? 4.008 8.924 -24.081 1.00 53.75 116 VAL A C 1
ATOM 911 O O . VAL A 1 116 ? 3.329 9.329 -25.029 1.00 53.75 116 VAL A O 1
ATOM 914 N N . ILE A 1 117 ? 3.692 9.144 -22.809 1.00 56.62 117 ILE A N 1
ATOM 915 C CA . ILE A 1 117 ? 2.627 10.059 -22.408 1.00 56.62 117 ILE A CA 1
ATOM 916 C C . ILE A 1 117 ? 3.282 11.409 -22.143 1.00 56.62 117 ILE A C 1
ATOM 918 O O . ILE A 1 117 ? 4.178 11.516 -21.314 1.00 56.62 117 ILE A O 1
ATOM 922 N N . ASN A 1 118 ? 2.867 12.434 -22.890 1.00 57.69 118 ASN A N 1
ATOM 923 C CA . ASN A 1 118 ? 3.449 13.765 -22.751 1.00 57.69 118 ASN A CA 1
ATOM 924 C C . ASN A 1 118 ? 3.108 14.338 -21.370 1.00 57.69 118 ASN A C 1
ATOM 926 O O . ASN A 1 118 ? 1.935 14.557 -21.064 1.00 57.69 118 ASN A O 1
ATOM 930 N N . THR A 1 119 ? 4.128 14.623 -20.570 1.00 60.19 119 THR A N 1
ATOM 931 C CA . THR A 1 119 ? 3.985 15.247 -19.247 1.00 60.19 119 THR A CA 1
ATOM 932 C C . THR A 1 119 ? 4.356 16.732 -19.289 1.00 60.19 119 THR A C 1
ATOM 934 O O . THR A 1 119 ? 4.894 17.246 -20.275 1.00 60.19 119 THR A O 1
ATOM 937 N N . TRP A 1 120 ? 4.107 17.459 -18.196 1.00 58.69 120 TRP A N 1
ATOM 938 C CA . TRP A 1 120 ? 4.599 18.834 -18.031 1.00 58.69 120 TRP A CA 1
ATOM 939 C C . TRP A 1 120 ? 6.128 18.926 -18.160 1.00 58.69 120 TRP A C 1
ATOM 941 O O . TRP A 1 120 ? 6.641 19.922 -18.676 1.00 58.69 120 TRP A O 1
ATOM 951 N N . ALA A 1 121 ? 6.848 17.869 -17.769 1.00 54.72 121 ALA A N 1
ATOM 952 C CA . ALA A 1 121 ? 8.289 17.769 -17.949 1.00 54.72 121 ALA A CA 1
ATOM 953 C C . ALA A 1 121 ? 8.694 17.737 -19.430 1.00 54.72 121 ALA A C 1
ATOM 955 O O . ALA A 1 121 ? 9.686 18.366 -19.781 1.00 54.72 121 ALA A O 1
ATOM 956 N N . ASP A 1 122 ? 7.909 17.126 -20.326 1.00 59.44 122 ASP A N 1
ATOM 957 C CA . ASP A 1 122 ? 8.186 17.165 -21.770 1.00 59.44 122 ASP A CA 1
ATOM 958 C C . ASP A 1 122 ? 8.030 18.577 -22.354 1.00 59.44 122 ASP A C 1
ATOM 960 O O . ASP A 1 122 ? 8.799 18.972 -23.229 1.00 59.44 122 ASP A O 1
ATOM 964 N N . ILE A 1 123 ? 7.074 19.372 -21.859 1.00 60.47 123 ILE A N 1
ATOM 965 C CA . ILE A 1 123 ? 6.887 20.773 -22.281 1.00 60.47 123 ILE A CA 1
ATOM 966 C C . ILE A 1 123 ? 8.072 21.628 -21.826 1.00 60.47 123 ILE A C 1
ATOM 968 O O . ILE A 1 123 ? 8.613 22.410 -22.608 1.00 60.47 123 ILE A O 1
ATOM 972 N N . ILE A 1 124 ? 8.491 21.457 -20.574 1.00 57.09 124 ILE A N 1
ATOM 973 C CA . ILE A 1 124 ? 9.624 22.163 -19.976 1.00 57.09 124 ILE A CA 1
ATOM 974 C C . ILE A 1 124 ? 10.952 21.746 -20.646 1.00 57.09 124 ILE A C 1
ATOM 976 O O . ILE A 1 124 ? 11.756 22.613 -21.006 1.00 57.09 124 ILE A O 1
ATOM 980 N N . ASN A 1 125 ? 11.149 20.448 -20.903 1.00 60.53 125 ASN A N 1
ATOM 981 C CA . ASN A 1 125 ? 12.292 19.910 -21.648 1.00 60.53 125 ASN A CA 1
ATOM 982 C C . ASN A 1 125 ? 12.301 20.415 -23.100 1.00 60.53 125 ASN A C 1
ATOM 984 O O . ASN A 1 125 ? 13.339 20.858 -23.584 1.00 60.53 125 ASN A O 1
ATOM 988 N N . ARG A 1 126 ? 11.148 20.455 -23.786 1.00 60.28 126 ARG A N 1
ATOM 989 C CA . ARG A 1 126 ? 11.022 21.020 -25.146 1.00 60.28 126 ARG A CA 1
ATOM 990 C C . ARG A 1 126 ? 11.266 22.528 -25.189 1.00 60.28 126 ARG A C 1
ATOM 992 O O . ARG A 1 126 ? 11.729 23.043 -26.204 1.00 60.28 126 ARG A O 1
ATOM 999 N N . ALA A 1 127 ? 10.937 23.242 -24.118 1.00 56.84 127 ALA A N 1
ATOM 1000 C CA . ALA A 1 127 ? 11.180 24.673 -24.004 1.00 56.84 127 ALA A CA 1
ATOM 1001 C C . ALA A 1 127 ? 12.648 25.013 -23.673 1.00 56.84 127 ALA A C 1
ATOM 1003 O O . ALA A 1 127 ? 12.970 26.196 -23.591 1.00 56.84 127 ALA A O 1
ATOM 1004 N N . ASN A 1 128 ? 13.533 24.019 -23.486 1.00 57.56 128 ASN A N 1
ATOM 1005 C CA . ASN A 1 128 ? 14.877 24.196 -22.912 1.00 57.56 128 ASN A CA 1
ATOM 1006 C C . ASN A 1 128 ? 14.852 24.924 -21.550 1.00 57.56 128 ASN A C 1
ATOM 1008 O O . ASN A 1 128 ? 15.820 25.579 -21.169 1.00 57.56 128 ASN A O 1
ATOM 1012 N N . LEU A 1 129 ? 13.732 24.828 -20.825 1.00 58.38 129 LEU A N 1
ATOM 1013 C CA . LEU A 1 129 ? 13.529 25.420 -19.498 1.00 58.38 129 LEU A CA 1
ATOM 1014 C C . LEU A 1 129 ? 13.649 24.367 -18.383 1.00 58.38 129 LEU A C 1
ATOM 1016 O O . LEU A 1 129 ? 13.471 24.687 -17.210 1.00 58.38 129 LEU A O 1
ATOM 1020 N N . GLY A 1 130 ? 13.913 23.108 -18.753 1.00 51.78 130 GLY A N 1
ATOM 1021 C CA . GLY A 1 130 ? 14.097 21.986 -17.839 1.00 51.78 130 GLY A CA 1
ATOM 1022 C C . GLY A 1 130 ? 15.378 22.077 -17.045 1.00 51.78 130 GLY A C 1
ATOM 1023 O O . GLY A 1 130 ? 16.409 22.534 -17.533 1.00 51.78 130 GLY A O 1
ATOM 1024 N N . MET A 1 131 ? 15.282 21.651 -15.789 1.00 57.47 131 MET A N 1
ATOM 1025 C CA . MET A 1 131 ? 16.382 21.599 -14.843 1.00 57.47 131 MET A CA 1
ATOM 1026 C C . MET A 1 131 ? 17.472 20.687 -15.419 1.00 57.47 131 MET A C 1
ATOM 1028 O O . MET A 1 131 ? 17.370 19.467 -15.348 1.00 57.47 131 MET A O 1
ATOM 1032 N N . GLY A 1 132 ? 18.510 21.283 -16.011 1.00 53.56 132 GLY A N 1
ATOM 1033 C CA . GLY A 1 132 ? 19.678 20.610 -16.593 1.00 53.56 132 GLY A CA 1
ATOM 1034 C C . GLY A 1 132 ? 20.582 19.917 -15.566 1.00 53.56 132 GLY A C 1
ATOM 1035 O O . GLY A 1 132 ? 21.797 19.965 -15.695 1.00 53.56 132 GLY A O 1
ATOM 1036 N N . VAL A 1 133 ? 19.994 19.317 -14.531 1.00 50.38 133 VAL A N 1
ATOM 1037 C CA . VAL A 1 133 ? 20.661 18.533 -13.482 1.00 50.38 133 VAL A CA 1
ATOM 1038 C C . VAL A 1 133 ? 20.614 17.033 -13.812 1.00 50.38 133 VAL A C 1
ATOM 1040 O O . VAL A 1 133 ? 21.496 16.287 -13.410 1.00 50.38 133 VAL A O 1
ATOM 1043 N N . ILE A 1 134 ? 19.672 16.595 -14.655 1.00 51.38 134 ILE A N 1
ATOM 1044 C CA . ILE A 1 134 ? 19.536 15.200 -15.129 1.00 51.38 134 ILE A CA 1
ATOM 1045 C C . ILE A 1 134 ? 20.610 14.754 -16.143 1.00 51.38 134 ILE A C 1
ATOM 1047 O O . ILE A 1 134 ? 20.581 13.625 -16.614 1.00 51.38 134 ILE A O 1
ATOM 1051 N N . HIS A 1 135 ? 21.569 15.619 -16.496 1.00 49.72 135 HIS A N 1
ATOM 1052 C CA . HIS A 1 135 ? 22.725 15.257 -17.334 1.00 49.72 135 HIS A CA 1
ATOM 1053 C C . HIS A 1 135 ? 23.999 14.966 -16.518 1.00 49.72 135 HIS A C 1
ATOM 1055 O O . HIS A 1 135 ? 25.063 14.743 -17.104 1.00 49.72 135 HIS A O 1
ATOM 1061 N N . GLU A 1 136 ? 23.935 14.975 -15.180 1.00 40.12 136 GLU A N 1
ATOM 1062 C CA . GLU A 1 136 ? 25.077 14.576 -14.358 1.00 40.12 136 GLU A CA 1
ATOM 1063 C C . GLU A 1 136 ? 25.206 13.053 -14.285 1.00 40.12 136 GLU A C 1
ATOM 1065 O O . GLU A 1 136 ? 24.274 12.323 -13.971 1.00 40.12 136 GLU A O 1
ATOM 1070 N N . ARG A 1 137 ? 26.422 12.574 -14.552 1.00 48.25 137 ARG A N 1
ATOM 1071 C CA . ARG A 1 137 ? 26.797 11.165 -14.749 1.00 48.25 137 ARG A CA 1
ATOM 1072 C C . ARG A 1 137 ? 26.615 10.247 -13.521 1.00 48.25 137 ARG A C 1
ATOM 1074 O O . ARG A 1 137 ? 27.152 9.147 -13.551 1.00 48.25 137 ARG A O 1
ATOM 1081 N N . ASN A 1 138 ? 25.965 10.696 -12.441 1.00 51.09 138 ASN A N 1
ATOM 1082 C CA . ASN A 1 138 ? 26.115 10.112 -11.100 1.00 51.09 138 ASN A CA 1
ATOM 1083 C C . ASN A 1 138 ? 24.889 10.171 -10.164 1.00 51.09 138 ASN A C 1
ATOM 1085 O O . ASN A 1 138 ? 25.054 9.895 -8.978 1.00 51.09 138 ASN A O 1
ATOM 1089 N N . THR A 1 139 ? 23.673 10.489 -10.609 1.00 39.62 139 THR A N 1
ATOM 1090 C CA . THR A 1 139 ? 22.546 10.582 -9.655 1.00 39.62 139 THR A CA 1
ATOM 1091 C C . THR A 1 139 ? 21.959 9.226 -9.232 1.00 39.62 139 THR A C 1
ATOM 1093 O O . THR A 1 139 ? 21.348 9.153 -8.167 1.00 39.62 139 THR A O 1
ATOM 1096 N N . HIS A 1 140 ? 22.211 8.139 -9.982 1.00 48.69 140 HIS A N 1
ATOM 1097 C CA . HIS A 1 140 ? 21.560 6.832 -9.747 1.00 48.69 140 HIS A CA 1
ATOM 1098 C C . HIS A 1 140 ? 22.479 5.596 -9.795 1.00 48.69 140 HIS A C 1
ATOM 1100 O O . HIS A 1 140 ? 21.996 4.473 -9.661 1.00 48.69 140 HIS A O 1
ATOM 1106 N N . ASN A 1 141 ? 23.802 5.757 -9.915 1.00 47.56 141 ASN A N 1
ATOM 1107 C CA . ASN A 1 141 ? 24.715 4.611 -9.849 1.00 47.56 141 ASN A CA 1
ATOM 1108 C C . ASN A 1 141 ? 25.051 4.260 -8.393 1.00 47.56 141 ASN A C 1
ATOM 1110 O O . ASN A 1 141 ? 25.790 4.982 -7.722 1.00 47.56 141 ASN A O 1
ATOM 1114 N N . PHE A 1 142 ? 24.586 3.098 -7.925 1.00 40.19 142 PHE A N 1
ATOM 1115 C CA . PHE A 1 142 ? 25.270 2.399 -6.836 1.00 40.19 142 PHE A CA 1
ATOM 1116 C C . PHE A 1 142 ? 26.743 2.185 -7.235 1.00 40.19 142 PHE A C 1
ATOM 1118 O O . PHE A 1 142 ? 27.014 1.893 -8.405 1.00 40.19 142 PHE A O 1
ATOM 1125 N N . PRO A 1 143 ? 27.714 2.327 -6.314 1.00 37.72 143 PRO A N 1
ATOM 1126 C CA . PRO A 1 143 ? 29.113 2.103 -6.649 1.00 37.72 143 PRO A CA 1
ATOM 1127 C C . PRO A 1 143 ? 29.296 0.667 -7.159 1.00 37.72 143 PRO A C 1
ATOM 1129 O O . PRO A 1 143 ? 29.042 -0.299 -6.438 1.00 37.72 143 PRO A O 1
ATOM 1132 N N . LEU A 1 144 ? 29.768 0.542 -8.405 1.00 49.72 144 LEU A N 1
ATOM 1133 C CA . LEU A 1 144 ? 30.164 -0.720 -9.049 1.00 49.72 144 LEU A CA 1
ATOM 1134 C C . LEU A 1 144 ? 31.157 -1.537 -8.199 1.00 49.72 144 LEU A C 1
ATOM 1136 O O . LEU A 1 144 ? 31.219 -2.755 -8.345 1.00 49.72 144 LEU A O 1
ATOM 1140 N N . ASP A 1 145 ? 31.856 -0.894 -7.258 1.00 47.00 145 ASP A N 1
ATOM 1141 C CA . ASP A 1 145 ? 32.741 -1.532 -6.277 1.00 47.00 145 ASP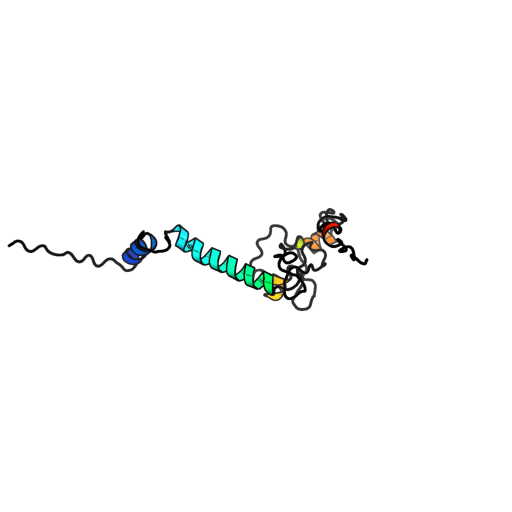 A CA 1
ATOM 1142 C C . ASP A 1 145 ? 32.045 -2.560 -5.369 1.00 47.00 145 ASP A C 1
ATOM 1144 O O . ASP A 1 145 ? 32.711 -3.458 -4.859 1.00 47.00 145 ASP A O 1
ATOM 1148 N N . LEU A 1 146 ? 30.721 -2.484 -5.168 1.00 46.78 146 LEU A N 1
ATOM 1149 C CA . LEU A 1 146 ? 29.993 -3.494 -4.381 1.00 46.78 146 LEU A CA 1
ATOM 1150 C C . LEU A 1 146 ? 29.454 -4.663 -5.221 1.00 46.78 146 LEU A C 1
ATOM 1152 O O . LEU A 1 146 ? 29.146 -5.714 -4.661 1.00 46.78 146 LEU A O 1
ATOM 1156 N N . ALA A 1 147 ? 29.343 -4.499 -6.542 1.00 46.53 147 ALA A N 1
ATOM 1157 C CA . ALA A 1 147 ? 28.875 -5.545 -7.456 1.00 46.53 147 ALA A CA 1
ATOM 1158 C C . ALA A 1 147 ? 30.030 -6.344 -8.091 1.00 46.53 147 ALA A C 1
ATOM 1160 O O . ALA A 1 147 ? 29.806 -7.448 -8.584 1.00 46.53 147 ALA A O 1
ATOM 1161 N N . ALA A 1 148 ? 31.254 -5.804 -8.064 1.00 51.81 148 ALA A N 1
ATOM 1162 C CA . ALA A 1 148 ? 32.442 -6.374 -8.702 1.00 51.81 148 ALA A CA 1
ATOM 1163 C C . ALA A 1 148 ? 33.426 -7.050 -7.728 1.00 51.81 148 ALA A C 1
ATOM 1165 O O . ALA A 1 148 ? 34.592 -7.235 -8.073 1.00 51.81 148 ALA A O 1
ATOM 1166 N N . LEU A 1 149 ? 32.990 -7.443 -6.524 1.00 44.81 149 LEU A N 1
ATOM 1167 C CA . LEU A 1 149 ? 33.782 -8.353 -5.692 1.00 44.81 149 LEU A CA 1
ATOM 1168 C C . LEU A 1 149 ? 33.831 -9.730 -6.372 1.00 44.81 149 LEU A C 1
ATOM 1170 O O . LEU A 1 149 ? 33.033 -10.623 -6.085 1.00 44.81 149 LEU A O 1
ATOM 1174 N N . GLU A 1 150 ? 34.780 -9.894 -7.292 1.00 52.06 150 GLU A N 1
ATOM 1175 C CA . GLU A 1 150 ? 35.257 -11.200 -7.721 1.00 52.06 150 GLU A CA 1
ATOM 1176 C C . GLU A 1 150 ? 35.749 -11.941 -6.474 1.00 52.06 150 GLU A C 1
ATOM 1178 O O . GLU A 1 150 ? 36.707 -11.540 -5.810 1.00 52.06 150 GLU A O 1
ATOM 1183 N N . VAL A 1 151 ? 35.050 -13.022 -6.125 1.00 53.66 151 VAL A N 1
ATOM 1184 C CA . VAL A 1 151 ? 35.514 -13.970 -5.113 1.00 53.66 151 VAL A CA 1
ATOM 1185 C C . VAL A 1 151 ? 36.852 -14.517 -5.617 1.00 53.66 151 VAL A C 1
ATOM 1187 O O . VAL A 1 151 ? 36.870 -15.109 -6.700 1.00 53.66 151 VAL A O 1
ATOM 1190 N N . PRO A 1 152 ? 37.971 -14.352 -4.887 1.00 46.56 152 PRO A N 1
ATOM 1191 C CA . PRO A 1 152 ? 39.241 -14.899 -5.329 1.00 46.56 152 PRO A CA 1
ATOM 1192 C C . PRO A 1 152 ? 39.086 -16.412 -5.459 1.00 46.56 152 PRO A C 1
ATOM 1194 O O . PRO A 1 152 ? 38.710 -17.083 -4.493 1.00 46.56 152 PRO A O 1
ATOM 1197 N N . SER A 1 153 ? 39.360 -16.967 -6.640 1.00 51.41 153 SER A N 1
ATOM 1198 C CA . SER A 1 153 ? 39.463 -18.414 -6.794 1.00 51.41 153 SER A CA 1
ATOM 1199 C C . SER A 1 153 ? 40.638 -18.892 -5.941 1.00 51.41 153 SER A C 1
ATOM 1201 O O . SER A 1 153 ? 41.796 -18.731 -6.328 1.00 51.41 153 SER A O 1
ATOM 1203 N N . LEU A 1 154 ? 40.351 -19.457 -4.768 1.00 50.91 154 LEU A N 1
ATOM 1204 C CA . LEU A 1 154 ? 41.326 -20.219 -3.998 1.00 50.91 154 LEU A CA 1
ATOM 1205 C C . LEU A 1 154 ? 41.602 -21.522 -4.754 1.00 50.91 154 LEU A C 1
ATOM 1207 O O . LEU A 1 154 ? 40.961 -22.541 -4.513 1.00 50.91 154 LEU A O 1
ATOM 1211 N N . ASN A 1 155 ? 42.545 -21.462 -5.689 1.00 45.84 155 ASN A N 1
ATOM 1212 C CA . ASN A 1 155 ? 43.156 -22.634 -6.292 1.00 45.84 155 ASN A CA 1
ATOM 1213 C C . ASN A 1 155 ? 44.585 -22.761 -5.756 1.00 45.84 155 ASN A C 1
ATOM 1215 O O . ASN A 1 155 ? 45.429 -21.955 -6.132 1.00 45.84 155 ASN A O 1
ATOM 1219 N N . GLY A 1 156 ? 44.813 -23.800 -4.941 1.00 43.06 156 GLY A N 1
ATOM 1220 C CA . GLY A 1 156 ? 46.112 -24.461 -4.730 1.00 43.06 156 GLY A CA 1
ATOM 1221 C C . GLY A 1 156 ? 47.160 -23.698 -3.941 1.00 43.06 156 GLY A C 1
ATOM 1222 O O . GLY A 1 156 ? 47.951 -22.982 -4.586 1.00 43.06 156 GLY A O 1
#

Foldseek 3Di:
DDDDPPPPPPQPPVSVVQCVQCDPPDPDRQHPVNVVCVVVVVVVVVCQVCCQADQDFAAAALPLDTDDQHNVRPDDPVSHDDRDAHVLCPPPDLDCVNDPHPNCSRHRAADPVRHGDDGPQNVCVVVVNHDPPSPDPDPDDDPCVVVPPDDPPPDD

Secondary structure (DSSP, 8-state):
------------HHHHHHHHHT-TTSSS--HHHHHHHHHHHHHHHHHHHHHHHHPPPEESSSSSPEEP-SGGGT--TTT--PPPPPTTTTT----TTTSSSHHHHHHTSB-TTSPBPPPHHHHHHHTT-S-TTTT-TTSS---GGGT---------

pLDDT: mean 74.37, std 19.06, range [35.97, 97.62]

InterPro domains:
  IPR000484 Photosynthetic reaction centre, L/M [PF00124] (28-98)
  IPR036854 Photosystem II protein D1/D2 superfamily [G3DSA:1.20.85.10] (3-134)
  IPR036854 Photosystem II protein D1/D2 superfamily [SSF81483] (11-109)
  IPR036854 Photosystem II protein D1/D2 superfamily [SSF81483] (111-146)
  IPR055266 Photosystem II protein D1/D2 [PTHR33149] (1-109)

Radius of gyration: 26.18 Å; chains: 1; bounding box: 83×50×76 Å

Organism: Oryza rufipogon (NCBI:txid4529)